Protein AF-A0A7Y7NQW9-F1 (afdb_monomer_lite)

pLDDT: mean 89.27, std 7.78, range [47.91, 95.44]

Foldseek 3Di:
DPCVVLVVLLVQLLVCCVPPNQPVSLVVSVVVLPVVDDAPRSLVSLVSSLVVLVVVLVVLVVVLPLCPDCLVVQLVVLVVLLVVLVVLCVDPVRVVVSVVSNVVSVVSNVVSVVVSVVSNVVSVVVSVSSVSSSVSSVVVSVVSVVVVD

Sequence (149 aa):
MDNKPIDEAIERYVSERRVKGKDEAGARFLSYVRIRYHGSELIEFLGATTNMIRYYIGFFRMLVNPLKGPELAFFATALAMGIFGCLMLTEPEEQLPGIIMLSGALVNGWSIISRVLRKWCDLNVLIAIYQELLVLAEKEMLEENCGRV

Radius of gyration: 24.27 Å; chains: 1; bounding box: 57×27×69 Å

Secondary structure (DSSP, 8-state):
--SHHHHHHHHHHHHHHHHH-HHHHHHHHHHHHHHH--THHHHHHHHHHHHHHHHHHHHHHHHT-TTSSHHHHHHHHHHHHHHHHHHHTTSTTTHHHHHHHHHHHHHHHHHHHHHHHHHHHHHHHHHHHHHHHHHHHHHHHHHHHHTT-

Structure (mmCIF, N/CA/C/O backbone):
data_AF-A0A7Y7NQW9-F1
#
_entry.id   AF-A0A7Y7NQW9-F1
#
loop_
_atom_site.group_PDB
_atom_site.id
_atom_site.type_symbol
_atom_site.label_atom_id
_atom_site.label_alt_id
_atom_site.label_comp_id
_atom_site.label_asym_id
_atom_site.label_entity_id
_atom_site.label_seq_id
_atom_site.pdbx_PDB_ins_code
_atom_site.Cartn_x
_atom_site.Cartn_y
_atom_site.Cartn_z
_atom_site.occupancy
_atom_site.B_iso_or_equiv
_atom_site.auth_seq_id
_atom_site.auth_comp_id
_atom_site.auth_asym_id
_atom_site.auth_atom_id
_atom_site.pdbx_PDB_model_num
ATOM 1 N N . MET A 1 1 ? 10.655 15.606 -21.122 1.00 52.44 1 MET A N 1
ATOM 2 C CA . MET A 1 1 ? 9.908 14.398 -21.519 1.00 52.44 1 MET A CA 1
ATOM 3 C C . MET A 1 1 ? 8.509 14.533 -20.935 1.00 52.44 1 MET A C 1
ATOM 5 O O . MET A 1 1 ? 8.409 14.938 -19.784 1.00 52.44 1 MET A O 1
ATOM 9 N N . ASP A 1 2 ? 7.451 14.342 -21.724 1.00 67.00 2 ASP A N 1
ATOM 10 C CA . ASP A 1 2 ? 6.084 14.308 -21.183 1.00 67.00 2 ASP A CA 1
ATOM 11 C C . ASP A 1 2 ? 5.960 13.039 -20.320 1.00 67.00 2 ASP A C 1
ATOM 13 O O . ASP A 1 2 ? 6.350 11.966 -20.778 1.00 67.00 2 ASP A O 1
ATOM 17 N N . ASN A 1 3 ? 5.495 13.154 -19.073 1.00 77.06 3 ASN A N 1
ATOM 18 C CA . ASN A 1 3 ? 5.403 12.013 -18.147 1.00 77.06 3 ASN A CA 1
ATOM 19 C C . ASN A 1 3 ? 4.142 11.169 -18.379 1.00 77.06 3 ASN A C 1
ATOM 21 O O . ASN A 1 3 ? 4.088 10.021 -17.951 1.00 77.06 3 ASN A O 1
ATOM 25 N N . LYS A 1 4 ? 3.160 11.690 -19.125 1.00 82.94 4 LYS A N 1
ATOM 26 C CA . LYS A 1 4 ? 1.919 10.980 -19.475 1.00 82.94 4 LYS A CA 1
ATOM 27 C C . LYS A 1 4 ? 2.112 9.557 -20.024 1.00 82.94 4 LYS A C 1
ATOM 29 O O . LYS A 1 4 ? 1.420 8.669 -19.541 1.00 82.94 4 LYS A O 1
ATOM 34 N N . PRO A 1 5 ? 3.019 9.284 -20.986 1.00 85.62 5 PRO A N 1
ATOM 35 C CA . PRO A 1 5 ? 3.233 7.921 -21.482 1.00 85.62 5 PRO A CA 1
ATOM 36 C C . PRO A 1 5 ? 3.815 6.968 -20.430 1.00 85.62 5 PRO A C 1
ATOM 38 O O . PRO A 1 5 ? 3.600 5.762 -20.527 1.00 85.62 5 PRO A O 1
ATOM 41 N N . ILE A 1 6 ? 4.557 7.490 -19.448 1.00 88.12 6 ILE A N 1
ATOM 42 C CA . ILE A 1 6 ? 5.113 6.703 -18.341 1.00 88.12 6 ILE A CA 1
ATOM 43 C C . ILE A 1 6 ? 3.998 6.381 -17.348 1.00 88.12 6 ILE A C 1
ATOM 45 O O . ILE A 1 6 ? 3.825 5.220 -16.982 1.00 88.12 6 ILE A O 1
ATOM 49 N N . ASP A 1 7 ? 3.202 7.385 -16.979 1.00 88.38 7 ASP A N 1
ATOM 50 C CA . ASP A 1 7 ? 2.038 7.218 -16.109 1.00 88.38 7 ASP A CA 1
ATOM 51 C C . ASP A 1 7 ? 1.042 6.211 -16.679 1.00 88.38 7 ASP A C 1
ATOM 53 O O . ASP A 1 7 ? 0.643 5.274 -15.989 1.00 88.38 7 ASP A O 1
ATOM 57 N N . GLU A 1 8 ? 0.712 6.341 -17.964 1.00 90.81 8 GLU A N 1
ATOM 58 C CA . GLU A 1 8 ? -0.185 5.421 -18.662 1.00 90.81 8 GLU A CA 1
ATOM 59 C C . GLU A 1 8 ? 0.372 3.989 -18.672 1.00 90.81 8 GLU A C 1
ATOM 61 O O . GLU A 1 8 ? -0.365 3.029 -18.435 1.00 90.81 8 GLU A O 1
ATOM 66 N N . ALA A 1 9 ? 1.678 3.818 -18.901 1.00 91.06 9 ALA A N 1
ATOM 67 C CA . ALA A 1 9 ? 2.311 2.501 -18.895 1.00 91.06 9 ALA A CA 1
ATOM 68 C C . ALA A 1 9 ? 2.290 1.853 -17.500 1.00 91.06 9 ALA A C 1
ATOM 70 O O . ALA A 1 9 ? 2.008 0.656 -17.381 1.00 91.06 9 ALA A O 1
ATOM 71 N N . ILE A 1 10 ? 2.547 2.636 -16.448 1.00 92.81 10 ILE A N 1
ATOM 72 C CA . ILE A 1 10 ? 2.481 2.180 -15.055 1.00 92.81 10 ILE A CA 1
ATOM 73 C C . ILE A 1 10 ? 1.039 1.809 -14.690 1.00 92.81 10 ILE A C 1
ATOM 75 O O . ILE A 1 10 ? 0.798 0.718 -14.172 1.00 92.81 10 ILE A O 1
ATOM 79 N N . GLU A 1 11 ? 0.068 2.675 -14.977 1.00 92.62 11 GLU A N 1
ATOM 80 C CA . GLU A 1 11 ? -1.346 2.441 -14.663 1.00 92.62 11 GLU A CA 1
ATOM 81 C C . GLU A 1 11 ? -1.890 1.208 -15.394 1.00 92.62 11 GLU A C 1
ATOM 83 O O . GLU A 1 11 ? -2.584 0.365 -14.809 1.00 92.62 11 GLU A O 1
ATOM 88 N N . ARG A 1 12 ? -1.511 1.038 -16.663 1.00 93.06 12 ARG A N 1
ATOM 89 C CA . ARG A 1 12 ? -1.865 -0.143 -17.447 1.00 93.06 12 ARG A CA 1
ATOM 90 C C . ARG A 1 12 ? -1.273 -1.417 -16.853 1.00 93.06 12 ARG A C 1
ATOM 92 O O . ARG A 1 12 ? -1.995 -2.400 -16.713 1.00 93.06 12 ARG A O 1
ATOM 99 N N . TYR A 1 13 ? -0.007 -1.399 -16.434 1.00 93.94 13 TYR A N 1
ATOM 100 C CA . TYR A 1 13 ? 0.589 -2.545 -15.749 1.00 93.94 13 TYR A CA 1
ATOM 101 C C . TYR A 1 13 ? -0.149 -2.873 -14.445 1.00 93.94 13 TYR A C 1
ATOM 103 O O . TYR A 1 13 ? -0.517 -4.023 -14.215 1.00 93.94 13 TYR A O 1
ATOM 111 N N . VAL A 1 14 ? -0.403 -1.873 -13.595 1.00 93.25 14 VAL A N 1
ATOM 112 C CA . VAL A 1 14 ? -1.059 -2.065 -12.291 1.00 93.25 14 VAL A CA 1
ATOM 113 C C . VAL A 1 14 ? -2.476 -2.619 -12.458 1.00 93.25 14 VAL A C 1
ATOM 115 O O . VAL A 1 14 ? -2.873 -3.530 -11.727 1.00 93.25 14 VAL A O 1
ATOM 118 N N . SER A 1 15 ? -3.242 -2.096 -13.417 1.00 92.88 15 SER A N 1
ATOM 119 C CA . SER A 1 15 ? -4.602 -2.566 -13.698 1.00 92.88 15 SER A CA 1
ATOM 120 C C . SER A 1 15 ? -4.612 -3.989 -14.263 1.00 92.88 15 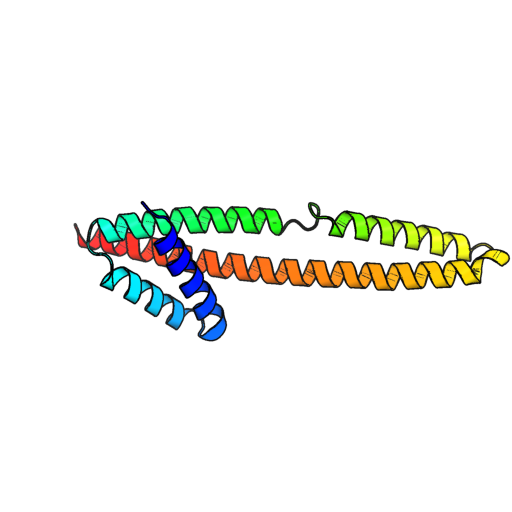SER A C 1
ATOM 122 O O . SER A 1 15 ? -5.359 -4.835 -13.766 1.00 92.88 15 SER A O 1
ATOM 124 N N . GLU A 1 16 ? -3.737 -4.307 -15.220 1.00 92.38 16 GLU A N 1
ATOM 125 C CA . GLU A 1 16 ? -3.615 -5.663 -15.760 1.00 92.38 16 GLU A CA 1
ATOM 126 C C . GLU A 1 16 ? -3.137 -6.657 -14.695 1.00 92.38 16 GLU A C 1
ATOM 128 O O . GLU A 1 16 ? -3.691 -7.751 -14.587 1.00 92.38 16 GLU A O 1
ATOM 133 N N . ARG A 1 17 ? -2.194 -6.265 -13.831 1.00 93.19 17 ARG A N 1
ATOM 134 C CA . ARG A 1 17 ? -1.673 -7.094 -12.735 1.00 93.19 17 ARG A CA 1
ATOM 135 C C . ARG A 1 17 ? -2.750 -7.521 -11.739 1.00 93.19 17 ARG A C 1
ATOM 137 O O . ARG A 1 17 ? -2.661 -8.621 -11.182 1.00 93.19 17 ARG A O 1
ATOM 144 N N . ARG A 1 18 ? -3.752 -6.667 -11.509 1.00 88.94 18 ARG A N 1
ATOM 145 C CA . ARG A 1 18 ? -4.898 -6.953 -10.630 1.00 88.94 18 ARG A CA 1
ATOM 146 C C . ARG A 1 18 ? -5.867 -7.972 -11.226 1.00 88.94 18 ARG A C 1
ATOM 148 O O . ARG A 1 18 ? -6.515 -8.681 -10.466 1.00 88.94 18 ARG A O 1
ATOM 155 N N . VAL A 1 19 ? -5.966 -8.043 -12.553 1.00 91.75 19 VAL A N 1
ATOM 156 C CA . VAL A 1 19 ? -6.940 -8.899 -13.251 1.00 91.75 19 VAL A CA 1
ATOM 157 C C . VAL A 1 19 ? -6.315 -10.210 -13.730 1.00 91.75 19 VAL A C 1
ATOM 159 O O . VAL A 1 19 ? -6.933 -11.262 -13.613 1.00 91.75 19 VAL A O 1
ATOM 162 N N . LYS A 1 20 ? -5.099 -10.150 -14.280 1.00 89.25 20 LYS A N 1
ATOM 163 C CA . LYS A 1 20 ? -4.477 -11.234 -15.060 1.00 89.25 20 LYS A CA 1
ATOM 164 C C . LYS A 1 20 ? -3.261 -11.871 -14.394 1.00 89.25 20 LYS A C 1
ATOM 166 O O . LYS A 1 20 ? -2.760 -12.888 -14.857 1.00 89.25 20 LYS A O 1
ATOM 171 N N . GLY A 1 21 ? -2.794 -11.296 -13.288 1.00 90.19 21 GLY A N 1
ATOM 172 C CA . GLY A 1 21 ? -1.632 -11.794 -12.563 1.00 90.19 21 GLY A CA 1
ATOM 173 C C . GLY A 1 21 ? -0.304 -11.235 -13.074 1.00 90.19 21 GLY A C 1
ATOM 174 O O . GLY A 1 21 ? -0.249 -10.365 -13.943 1.00 90.19 21 GLY A O 1
ATOM 175 N N . LYS A 1 22 ? 0.777 -11.690 -12.439 1.00 91.00 22 LYS A N 1
ATOM 176 C CA . LYS A 1 22 ? 2.120 -11.110 -12.566 1.00 91.00 22 LYS A CA 1
ATOM 177 C C . LYS A 1 22 ? 2.735 -11.309 -13.944 1.00 91.00 22 LYS A C 1
ATOM 179 O O . LYS A 1 22 ? 3.213 -10.345 -14.539 1.00 91.00 22 LYS A O 1
ATOM 184 N N . ASP A 1 23 ? 2.712 -12.541 -14.433 1.00 90.69 23 ASP A N 1
ATOM 185 C CA . ASP A 1 23 ? 3.476 -12.922 -15.619 1.00 90.69 23 ASP A CA 1
ATOM 186 C C . ASP A 1 23 ? 2.887 -12.298 -16.889 1.00 90.69 23 ASP A C 1
ATOM 188 O O . ASP A 1 23 ? 3.624 -11.743 -17.703 1.00 90.69 23 ASP A O 1
ATOM 192 N N . GLU A 1 24 ? 1.554 -12.288 -17.023 1.00 91.75 24 GLU A N 1
ATOM 193 C CA . GLU A 1 24 ? 0.898 -11.687 -18.189 1.00 91.75 24 GLU A CA 1
ATOM 194 C C . GLU A 1 24 ? 1.049 -10.158 -18.206 1.00 91.75 24 GLU A C 1
ATOM 196 O O . GLU A 1 24 ? 1.361 -9.589 -19.252 1.00 91.75 24 GLU A O 1
ATOM 201 N N . ALA A 1 25 ? 0.892 -9.487 -17.058 1.00 92.75 25 ALA A N 1
ATOM 202 C CA . ALA A 1 25 ? 1.089 -8.039 -16.962 1.00 92.75 25 ALA A CA 1
ATOM 203 C C . ALA A 1 25 ? 2.544 -7.645 -17.267 1.00 92.75 25 ALA A C 1
ATOM 205 O O . ALA A 1 25 ? 2.791 -6.671 -17.977 1.00 92.75 25 ALA A O 1
ATOM 206 N N . GLY A 1 26 ? 3.512 -8.431 -16.782 1.00 92.31 26 GLY A N 1
ATOM 207 C CA . GLY A 1 26 ? 4.930 -8.224 -17.071 1.00 92.31 26 GLY A CA 1
ATOM 208 C C . GLY A 1 26 ? 5.254 -8.378 -18.552 1.00 92.31 26 GLY A C 1
ATOM 209 O O . GLY A 1 26 ? 5.859 -7.484 -19.143 1.00 92.31 26 GLY A O 1
ATOM 210 N N . ALA A 1 27 ? 4.793 -9.464 -19.174 1.00 92.00 27 ALA A N 1
ATOM 211 C CA . ALA A 1 27 ? 4.993 -9.699 -20.600 1.00 92.00 27 ALA A CA 1
ATOM 212 C C . ALA A 1 27 ? 4.374 -8.584 -21.458 1.00 92.00 27 ALA A C 1
ATOM 214 O O . ALA A 1 27 ? 5.008 -8.097 -22.395 1.00 92.00 27 ALA A O 1
ATOM 215 N N . ARG A 1 28 ? 3.161 -8.132 -21.114 1.00 91.88 28 ARG A N 1
ATOM 216 C CA . ARG A 1 28 ? 2.481 -7.039 -21.822 1.00 91.88 28 ARG A CA 1
ATOM 217 C C . ARG A 1 28 ? 3.212 -5.716 -21.678 1.00 91.88 28 ARG A C 1
ATOM 219 O O . ARG A 1 28 ? 3.422 -5.052 -22.691 1.00 91.88 28 ARG A O 1
ATOM 226 N N . PHE A 1 29 ? 3.652 -5.367 -20.471 1.00 93.81 29 PHE A N 1
ATOM 227 C CA . PHE A 1 29 ? 4.461 -4.173 -20.247 1.00 93.81 29 PHE A CA 1
ATOM 228 C C . PHE A 1 29 ? 5.736 -4.204 -21.094 1.00 93.81 29 PHE A C 1
ATOM 230 O O . PHE A 1 29 ? 5.954 -3.294 -21.887 1.00 93.81 29 PHE A O 1
ATOM 237 N N . LEU A 1 30 ? 6.522 -5.282 -21.026 1.00 92.00 30 LEU A N 1
ATOM 238 C CA . LEU A 1 30 ? 7.753 -5.395 -21.814 1.00 92.00 30 LEU A CA 1
ATOM 239 C C . LEU A 1 30 ? 7.487 -5.348 -23.322 1.00 92.00 30 LEU A C 1
ATOM 241 O O . LEU A 1 30 ? 8.190 -4.646 -24.044 1.00 92.00 30 LEU A O 1
ATOM 245 N N . SER A 1 31 ? 6.446 -6.036 -23.801 1.00 91.56 31 SER A N 1
ATOM 246 C CA . SER A 1 31 ? 6.071 -5.998 -25.219 1.00 91.56 31 SER A CA 1
ATOM 247 C C . SER A 1 31 ? 5.713 -4.583 -25.675 1.00 91.56 31 SER A C 1
ATOM 249 O O . SER A 1 31 ? 6.170 -4.141 -26.724 1.00 91.56 31 SER A O 1
ATOM 251 N N . TYR A 1 32 ? 4.961 -3.840 -24.860 1.00 91.44 32 TYR A N 1
ATOM 252 C CA . TYR A 1 32 ? 4.582 -2.465 -25.152 1.00 91.44 32 TYR A CA 1
ATOM 253 C C . TYR A 1 32 ? 5.811 -1.560 -25.249 1.00 91.44 32 TYR A C 1
ATOM 255 O O . TYR A 1 32 ? 5.952 -0.826 -26.227 1.00 91.44 32 TYR A O 1
ATOM 263 N N . VAL A 1 33 ? 6.714 -1.632 -24.267 1.00 91.00 33 VAL A N 1
ATOM 264 C CA . VAL A 1 33 ? 7.887 -0.755 -24.237 1.00 91.00 33 VAL A CA 1
ATOM 265 C C . VAL A 1 33 ? 8.855 -1.099 -25.376 1.00 91.00 33 VAL A C 1
ATOM 267 O O . VAL A 1 33 ? 9.287 -0.189 -26.076 1.00 91.00 33 VAL A O 1
ATOM 270 N N . ARG A 1 34 ? 9.124 -2.385 -25.641 1.00 88.75 34 ARG A N 1
ATOM 271 C CA . ARG A 1 34 ? 10.020 -2.824 -26.731 1.00 88.75 34 ARG A CA 1
ATOM 272 C C . ARG A 1 34 ? 9.492 -2.518 -28.133 1.00 88.75 34 ARG A C 1
ATOM 274 O O . ARG A 1 34 ? 10.288 -2.340 -29.045 1.00 88.75 34 ARG A O 1
ATOM 281 N N . ILE A 1 35 ? 8.170 -2.502 -28.331 1.00 89.88 35 ILE A N 1
ATOM 282 C CA . ILE A 1 35 ? 7.563 -2.130 -29.622 1.00 89.88 35 ILE A CA 1
ATOM 283 C C . ILE A 1 35 ? 7.616 -0.614 -29.827 1.00 89.88 35 ILE A C 1
ATOM 285 O O . ILE A 1 35 ? 7.735 -0.145 -30.955 1.00 89.88 35 ILE A O 1
ATOM 289 N N . ARG A 1 36 ? 7.474 0.158 -28.745 1.00 88.88 36 ARG A N 1
ATOM 290 C CA . ARG A 1 36 ? 7.340 1.614 -28.820 1.00 88.88 36 ARG A CA 1
ATOM 291 C C . ARG A 1 36 ? 8.674 2.354 -28.772 1.00 88.88 36 ARG A C 1
ATOM 293 O O . ARG A 1 36 ? 8.755 3.449 -29.318 1.00 88.88 36 ARG A O 1
ATOM 300 N N . TYR A 1 37 ? 9.682 1.779 -28.124 1.00 89.00 37 TYR A N 1
ATOM 301 C CA . TYR A 1 37 ? 10.985 2.394 -27.902 1.00 89.00 37 TYR A CA 1
ATOM 302 C C . TYR A 1 37 ? 12.104 1.418 -28.265 1.00 89.00 37 TYR A C 1
ATOM 304 O O . TYR A 1 37 ? 12.018 0.223 -27.981 1.00 89.00 37 TYR A O 1
ATOM 312 N N . HIS A 1 38 ? 13.184 1.938 -28.846 1.00 86.12 38 HIS A N 1
ATOM 313 C CA . HIS A 1 38 ? 14.344 1.143 -29.243 1.00 86.12 38 HIS A CA 1
ATOM 314 C C . HIS A 1 38 ? 15.645 1.794 -28.781 1.00 86.12 38 HIS A C 1
ATOM 316 O O . HIS A 1 38 ? 15.767 3.019 -28.720 1.00 86.12 38 HIS A O 1
ATOM 322 N N . GLY A 1 39 ? 16.649 0.971 -28.475 1.00 85.31 39 GLY A N 1
ATOM 323 C CA . GLY A 1 39 ? 17.991 1.463 -28.202 1.00 85.31 39 GLY A CA 1
ATOM 324 C C . GLY A 1 39 ? 18.039 2.435 -27.017 1.00 85.31 39 GLY A C 1
ATOM 325 O O . GLY A 1 39 ? 17.668 2.095 -25.893 1.00 85.31 39 GLY A O 1
ATOM 326 N N . SER A 1 40 ? 18.620 3.622 -27.210 1.00 86.38 40 SER A N 1
ATOM 327 C CA . SER A 1 40 ? 18.819 4.599 -26.128 1.00 86.38 40 SER A CA 1
ATOM 328 C C . SER A 1 40 ? 17.506 5.126 -25.549 1.00 86.38 40 SER A C 1
ATOM 330 O O . SER A 1 40 ? 17.438 5.367 -24.348 1.00 86.38 40 SER A O 1
ATOM 332 N N . GLU A 1 41 ? 16.461 5.238 -26.370 1.00 88.00 41 GLU A N 1
ATOM 333 C CA . GLU A 1 41 ? 15.142 5.718 -25.939 1.00 88.00 41 GLU A CA 1
ATOM 334 C C . GLU A 1 41 ? 14.459 4.732 -24.985 1.00 88.00 41 GLU A C 1
ATOM 336 O O . GLU A 1 41 ? 13.783 5.145 -24.044 1.00 88.00 41 GLU A O 1
ATOM 341 N N . LEU A 1 42 ? 14.680 3.426 -25.185 1.00 89.25 42 LEU A N 1
ATOM 342 C CA . LEU A 1 42 ? 14.191 2.376 -24.290 1.00 89.25 42 LEU A CA 1
ATOM 343 C C . LEU A 1 42 ? 14.805 2.520 -22.891 1.00 89.25 42 LEU A C 1
ATOM 345 O O . LEU A 1 42 ? 14.091 2.491 -21.890 1.00 89.25 42 LEU A O 1
ATOM 349 N N . ILE A 1 43 ? 16.122 2.725 -22.823 1.00 89.38 43 ILE A N 1
ATOM 350 C CA . ILE A 1 43 ? 16.843 2.912 -21.556 1.00 89.38 43 ILE A CA 1
ATOM 351 C C . ILE A 1 43 ? 16.377 4.192 -20.858 1.00 89.38 43 ILE A C 1
ATOM 353 O O . ILE A 1 43 ? 16.127 4.172 -19.653 1.00 89.38 43 ILE A O 1
ATOM 357 N N . GLU A 1 44 ? 16.227 5.292 -21.599 1.00 90.81 44 GLU A N 1
ATOM 358 C CA . GLU A 1 44 ? 15.743 6.560 -21.048 1.00 90.81 44 GLU A CA 1
ATOM 359 C C . GLU A 1 44 ? 14.319 6.418 -20.490 1.00 90.81 44 GLU A C 1
ATOM 361 O O . GLU A 1 44 ? 14.052 6.818 -19.353 1.00 90.81 44 GLU A O 1
ATOM 366 N N . PHE A 1 45 ? 13.424 5.759 -21.233 1.00 91.62 45 PHE A N 1
ATOM 367 C CA . PHE A 1 45 ? 12.057 5.488 -20.795 1.00 91.62 45 PHE A CA 1
ATOM 368 C C . PHE A 1 45 ? 12.009 4.600 -19.543 1.00 91.62 45 PHE A C 1
ATOM 370 O O . PHE A 1 45 ? 11.312 4.926 -18.578 1.00 91.62 45 PHE A O 1
ATOM 377 N N . LEU A 1 46 ? 12.758 3.493 -19.518 1.00 92.50 46 LEU A N 1
ATOM 378 C CA . LEU A 1 46 ? 12.832 2.597 -18.358 1.00 92.50 46 LEU A CA 1
ATOM 379 C C . LEU A 1 46 ? 13.469 3.288 -17.146 1.00 92.50 46 LEU A C 1
ATOM 381 O O . LEU A 1 46 ? 13.047 3.051 -16.011 1.00 92.50 46 LEU A O 1
ATOM 385 N N . GLY A 1 47 ? 14.442 4.173 -17.370 1.00 92.94 47 GLY A N 1
ATOM 386 C CA . GLY A 1 47 ? 15.071 4.997 -16.338 1.00 92.94 47 GLY A CA 1
ATOM 387 C C . GLY A 1 47 ? 14.080 5.967 -15.706 1.00 92.94 47 GLY A C 1
ATOM 388 O O . GLY A 1 47 ? 13.941 6.017 -14.480 1.00 92.94 47 GLY A O 1
ATOM 389 N N . ALA A 1 48 ? 13.327 6.686 -16.537 1.00 92.50 48 ALA A N 1
ATOM 390 C CA . ALA A 1 48 ? 12.276 7.584 -16.081 1.00 92.50 48 ALA A CA 1
ATOM 391 C C . ALA A 1 48 ? 11.154 6.821 -15.349 1.00 92.50 48 ALA A C 1
ATOM 393 O O . ALA A 1 48 ? 10.743 7.223 -14.259 1.00 92.50 48 ALA A O 1
ATOM 394 N N . THR A 1 49 ? 10.743 5.665 -15.878 1.00 92.94 49 THR A N 1
ATOM 395 C CA . THR A 1 49 ? 9.748 4.769 -15.264 1.00 92.94 49 THR A CA 1
ATOM 396 C C . THR A 1 49 ? 10.196 4.282 -13.885 1.00 92.94 49 THR A C 1
ATOM 398 O O . THR A 1 49 ? 9.455 4.397 -12.912 1.00 92.94 49 THR A O 1
ATOM 401 N N . THR A 1 50 ? 11.440 3.817 -13.761 1.00 94.31 50 THR A N 1
ATOM 402 C CA . THR A 1 50 ? 12.056 3.389 -12.492 1.00 94.31 50 THR A CA 1
ATOM 403 C C . THR A 1 50 ? 12.028 4.507 -11.448 1.00 94.31 50 THR A C 1
ATOM 405 O O . THR A 1 50 ? 11.608 4.294 -10.307 1.00 94.31 50 THR A O 1
ATOM 408 N N . ASN A 1 51 ? 12.432 5.722 -11.829 1.00 94.12 51 ASN A N 1
ATOM 409 C CA . ASN A 1 51 ? 12.420 6.878 -10.929 1.00 94.12 51 ASN A CA 1
ATOM 410 C C . ASN A 1 51 ? 11.001 7.226 -10.463 1.00 94.12 51 ASN A C 1
ATOM 412 O O . ASN A 1 51 ? 10.782 7.494 -9.279 1.00 94.12 51 ASN A O 1
ATOM 416 N N . MET A 1 52 ? 10.032 7.158 -11.371 1.00 93.25 52 MET A N 1
ATOM 417 C CA . MET A 1 52 ? 8.635 7.442 -11.075 1.00 93.25 52 MET A CA 1
ATOM 418 C C . MET A 1 52 ? 8.010 6.391 -10.150 1.00 93.25 52 MET A C 1
ATOM 420 O O . MET A 1 52 ? 7.345 6.725 -9.170 1.00 93.25 52 MET A O 1
ATOM 424 N N . ILE A 1 53 ? 8.305 5.112 -10.377 1.00 94.19 53 ILE A N 1
ATOM 425 C CA . ILE A 1 53 ? 7.875 4.017 -9.502 1.00 94.19 53 ILE A CA 1
ATOM 426 C C . ILE A 1 53 ? 8.460 4.174 -8.096 1.00 94.19 53 ILE A C 1
ATOM 428 O O . ILE A 1 53 ? 7.735 4.021 -7.113 1.00 94.19 53 ILE A O 1
ATOM 432 N N . ARG A 1 54 ? 9.748 4.520 -7.969 1.00 94.88 54 ARG A N 1
ATOM 433 C CA . ARG A 1 54 ? 10.375 4.782 -6.661 1.00 94.88 54 ARG A CA 1
ATOM 434 C C . ARG A 1 54 ? 9.695 5.936 -5.931 1.00 94.88 54 ARG A C 1
ATOM 436 O O . ARG A 1 54 ? 9.453 5.826 -4.728 1.00 94.88 54 ARG A O 1
ATOM 443 N N . TYR A 1 55 ? 9.350 7.001 -6.654 1.00 93.69 55 TYR A N 1
ATOM 444 C CA . TYR A 1 55 ? 8.571 8.108 -6.105 1.00 93.69 55 TYR A CA 1
ATOM 445 C C . TYR A 1 55 ? 7.213 7.626 -5.573 1.00 93.69 55 TYR A C 1
ATOM 447 O O . TYR A 1 55 ? 6.893 7.878 -4.410 1.00 93.69 55 TYR A O 1
ATOM 455 N N . TYR A 1 56 ? 6.457 6.857 -6.362 1.00 92.19 56 TYR A N 1
ATOM 456 C CA . TYR A 1 56 ? 5.167 6.314 -5.934 1.00 92.19 56 TYR A CA 1
ATOM 457 C C . TYR A 1 56 ? 5.274 5.368 -4.739 1.00 92.19 56 TYR A C 1
ATOM 459 O O . TYR A 1 56 ? 4.486 5.479 -3.803 1.00 92.19 56 TYR A O 1
ATOM 467 N N . ILE A 1 57 ? 6.274 4.486 -4.705 1.00 93.00 57 ILE A N 1
ATOM 468 C CA . ILE A 1 57 ? 6.532 3.620 -3.547 1.00 93.00 57 ILE A CA 1
ATOM 469 C C . ILE A 1 57 ? 6.803 4.464 -2.299 1.00 93.00 57 ILE A C 1
ATOM 471 O O . ILE A 1 57 ? 6.245 4.182 -1.237 1.00 93.00 57 ILE A O 1
ATOM 475 N N . GLY A 1 58 ? 7.641 5.499 -2.409 1.00 92.31 58 GLY A N 1
ATOM 476 C CA . GLY A 1 58 ? 7.924 6.420 -1.308 1.00 92.31 58 GLY A CA 1
ATOM 477 C C . GLY A 1 58 ? 6.660 7.123 -0.810 1.00 92.31 58 GLY A C 1
ATOM 478 O O . GLY A 1 58 ? 6.391 7.147 0.393 1.00 92.31 58 GLY A O 1
ATOM 479 N N . PHE A 1 59 ? 5.842 7.614 -1.739 1.00 90.00 59 PHE A N 1
ATOM 480 C CA . PHE A 1 59 ? 4.560 8.242 -1.444 1.00 90.00 59 PHE A CA 1
ATOM 481 C C . PHE A 1 59 ? 3.583 7.280 -0.749 1.00 90.00 59 PHE A C 1
ATOM 483 O O . PHE A 1 59 ? 3.049 7.600 0.314 1.00 90.00 59 PHE A O 1
ATOM 490 N N . PHE A 1 60 ? 3.395 6.064 -1.268 1.00 90.12 60 PHE A N 1
ATOM 491 C CA . PHE A 1 60 ? 2.515 5.075 -0.641 1.00 90.12 60 PHE A CA 1
ATOM 492 C C . PHE A 1 60 ? 3.024 4.642 0.731 1.00 90.12 60 PHE A C 1
ATOM 494 O O . PHE A 1 60 ? 2.226 4.526 1.655 1.00 90.12 60 PHE A O 1
ATOM 501 N N . ARG A 1 61 ? 4.339 4.488 0.925 1.00 88.31 61 ARG A N 1
ATOM 502 C CA . ARG A 1 61 ? 4.917 4.220 2.253 1.00 88.31 61 ARG A CA 1
ATOM 503 C C . ARG A 1 61 ? 4.637 5.340 3.252 1.00 88.31 61 ARG A C 1
ATOM 505 O O . ARG A 1 61 ? 4.432 5.063 4.431 1.00 88.31 61 ARG A O 1
ATOM 512 N N . MET A 1 62 ? 4.596 6.591 2.800 1.00 84.88 62 MET A N 1
ATOM 513 C CA . MET A 1 62 ? 4.192 7.710 3.650 1.00 84.88 62 MET A CA 1
ATOM 514 C C . MET A 1 62 ? 2.711 7.606 4.048 1.00 84.88 62 MET A C 1
ATOM 516 O O . MET A 1 62 ? 2.384 7.838 5.213 1.00 84.88 62 MET A O 1
ATOM 520 N N . LEU A 1 63 ? 1.840 7.207 3.115 1.00 82.69 63 LEU A N 1
ATOM 521 C CA . LEU A 1 63 ? 0.403 7.002 3.349 1.00 82.69 63 LEU A CA 1
ATOM 522 C C . LEU A 1 63 ? 0.073 5.756 4.182 1.00 82.69 63 LEU A C 1
ATOM 524 O O . LEU A 1 63 ? -0.973 5.713 4.825 1.00 82.69 63 LEU A O 1
ATOM 528 N N . VAL A 1 64 ? 0.954 4.755 4.184 1.00 82.62 64 VAL A N 1
ATOM 529 C CA . VAL A 1 64 ? 0.828 3.529 4.984 1.00 82.62 64 VAL A CA 1
ATOM 530 C C . VAL A 1 64 ? 0.837 3.821 6.483 1.00 82.62 64 VAL A C 1
ATOM 532 O O . VAL A 1 64 ? 0.322 3.007 7.242 1.00 82.62 64 VAL A O 1
ATOM 535 N N . ASN A 1 65 ? 1.391 4.955 6.929 1.00 78.81 65 ASN A N 1
ATOM 536 C CA . ASN A 1 65 ? 1.457 5.283 8.348 1.00 78.81 65 ASN A CA 1
ATOM 537 C C . ASN A 1 65 ? 0.051 5.590 8.913 1.00 78.81 65 ASN A C 1
ATOM 539 O O . ASN A 1 65 ? -0.479 6.678 8.660 1.00 78.81 65 ASN A O 1
ATOM 543 N N . PRO A 1 66 ? -0.535 4.693 9.735 1.00 68.38 66 PRO A N 1
ATOM 544 C CA . PRO A 1 66 ? -1.892 4.865 10.251 1.00 68.38 66 PRO A CA 1
ATOM 545 C C . PRO A 1 66 ? -1.999 6.021 11.258 1.00 68.38 66 PRO A C 1
ATOM 547 O O . PRO A 1 66 ? -3.099 6.451 11.587 1.00 68.38 66 PRO A O 1
ATOM 550 N N . LEU A 1 67 ? -0.865 6.544 11.737 1.00 66.75 67 LEU A N 1
ATOM 551 C CA . LEU A 1 67 ? -0.802 7.587 12.760 1.00 66.75 67 LEU A CA 1
ATOM 552 C C . LEU A 1 67 ? -0.824 9.014 12.193 1.00 66.75 67 LEU A C 1
ATOM 554 O O . LEU A 1 67 ? -0.886 9.967 12.961 1.00 66.75 67 LEU A O 1
ATOM 558 N N . LYS A 1 68 ? -0.740 9.194 10.870 1.00 71.56 68 LYS A N 1
ATOM 559 C CA . LYS A 1 68 ? -0.686 10.534 10.248 1.00 71.56 68 LYS A CA 1
ATOM 560 C C . LYS A 1 68 ? -2.019 11.005 9.660 1.00 71.56 68 LYS A C 1
ATOM 562 O O . LYS A 1 68 ? -2.073 12.088 9.085 1.00 71.56 68 LYS A O 1
ATOM 567 N N . GLY A 1 69 ? -3.072 10.198 9.775 1.00 75.31 69 GLY A N 1
ATOM 568 C CA . GLY A 1 69 ? -4.380 10.470 9.183 1.00 75.31 69 GLY A CA 1
ATOM 569 C C . GLY A 1 69 ? -5.439 10.952 10.182 1.00 75.31 69 GLY A C 1
ATOM 570 O O . GLY A 1 69 ? -5.276 10.786 11.395 1.00 75.31 69 GLY A O 1
ATOM 571 N N . PRO A 1 70 ? -6.559 11.508 9.683 1.00 82.50 70 PRO A N 1
ATOM 572 C CA . PRO A 1 70 ? -7.724 11.849 10.505 1.00 82.50 70 PRO A CA 1
ATOM 573 C C . PRO A 1 70 ? -8.294 10.636 11.255 1.00 82.50 70 PRO A C 1
ATOM 575 O O . PRO A 1 70 ? -8.922 10.797 12.299 1.00 82.50 70 PRO A O 1
ATOM 578 N N . GLU A 1 71 ? -8.051 9.417 10.768 1.00 83.44 71 GLU A N 1
ATOM 579 C CA . GLU A 1 71 ? -8.470 8.174 11.413 1.00 83.44 71 GLU A CA 1
ATOM 580 C C . GLU A 1 71 ? -7.915 8.038 12.841 1.00 83.44 71 GLU A C 1
ATOM 582 O O . GLU A 1 71 ? -8.629 7.556 13.719 1.00 83.44 71 GLU A O 1
ATOM 587 N N . LEU A 1 72 ? -6.692 8.523 13.105 1.00 84.62 72 LEU A N 1
ATOM 588 C CA . LEU A 1 72 ? -6.114 8.529 14.453 1.00 84.62 72 LEU A CA 1
ATOM 589 C C . LEU A 1 72 ? -6.895 9.451 15.394 1.00 84.62 72 LEU A C 1
ATOM 591 O O . LEU A 1 72 ? -7.154 9.081 16.537 1.00 84.62 72 LEU A O 1
ATOM 595 N N . ALA A 1 73 ? -7.281 10.637 14.916 1.00 88.88 73 ALA A N 1
ATOM 596 C CA . ALA A 1 73 ? -8.051 11.587 15.711 1.00 88.88 73 ALA A CA 1
ATOM 597 C C . ALA A 1 73 ? -9.410 10.986 16.093 1.00 88.88 73 ALA A C 1
ATOM 599 O O . ALA A 1 73 ? -9.761 10.967 17.270 1.00 88.88 73 ALA A O 1
ATOM 600 N N . PHE A 1 74 ? -10.121 10.395 15.126 1.00 89.38 74 PHE A N 1
ATOM 601 C CA . PHE A 1 74 ? -11.385 9.707 15.393 1.00 89.38 74 PHE A CA 1
ATOM 602 C C . PHE A 1 74 ? -11.219 8.513 16.337 1.00 89.38 74 PHE A C 1
ATOM 604 O O . PHE A 1 74 ? -12.067 8.296 17.202 1.00 89.38 74 PHE A O 1
ATOM 611 N N . PHE A 1 75 ? -10.130 7.752 16.205 1.00 89.19 75 PHE A N 1
ATOM 612 C CA . PHE A 1 75 ? -9.831 6.650 17.115 1.00 89.19 75 PHE A CA 1
ATOM 613 C C . PHE A 1 75 ? -9.587 7.148 18.544 1.00 89.19 75 PHE A C 1
ATOM 615 O O . PHE A 1 75 ? -10.153 6.600 19.488 1.00 89.19 75 PHE A O 1
ATOM 622 N N . ALA A 1 76 ? -8.813 8.223 18.710 1.00 90.88 76 ALA A N 1
ATOM 623 C CA . ALA A 1 76 ? -8.576 8.846 20.007 1.00 90.88 76 ALA A CA 1
ATOM 624 C C . ALA A 1 76 ? -9.877 9.373 20.634 1.00 90.88 76 ALA A C 1
ATOM 626 O O . ALA A 1 76 ? -10.094 9.196 21.831 1.00 90.88 76 ALA A O 1
ATOM 627 N N . THR A 1 77 ? -10.779 9.958 19.837 1.00 92.44 77 THR A N 1
ATOM 628 C CA . THR A 1 77 ? -12.102 10.379 20.324 1.00 92.44 77 THR A CA 1
ATOM 629 C C . THR A 1 77 ? -12.955 9.185 20.751 1.00 92.44 77 THR A C 1
ATOM 631 O O . THR A 1 77 ? -13.562 9.229 21.817 1.00 92.44 77 THR A O 1
ATOM 634 N N . ALA A 1 78 ? -12.984 8.102 19.967 1.00 92.56 78 ALA A N 1
ATOM 635 C CA . ALA A 1 78 ? -13.696 6.878 20.337 1.00 92.56 78 ALA A CA 1
ATOM 636 C C . ALA A 1 78 ? -13.142 6.274 21.637 1.00 92.56 78 ALA A C 1
ATOM 638 O O . ALA A 1 78 ? -13.913 5.867 22.501 1.00 92.56 78 ALA A O 1
ATOM 639 N N . LEU A 1 79 ? -11.818 6.289 21.814 1.00 94.06 79 LEU A N 1
ATOM 640 C CA . LEU A 1 79 ? -11.162 5.838 23.038 1.00 94.06 79 LEU A CA 1
ATOM 641 C C . LEU A 1 79 ? -11.545 6.708 24.242 1.00 94.06 79 LEU A C 1
ATOM 643 O O . LEU A 1 79 ? -11.928 6.172 25.279 1.00 94.06 79 LEU A O 1
ATOM 647 N N . ALA A 1 80 ? -11.496 8.036 24.099 1.00 94.56 80 ALA A N 1
ATOM 648 C CA . ALA A 1 80 ? -11.903 8.962 25.152 1.00 94.56 80 ALA A CA 1
ATOM 649 C C . ALA A 1 80 ? -13.372 8.744 25.545 1.00 94.56 80 ALA A C 1
ATOM 651 O O . ALA A 1 80 ? -13.674 8.598 26.726 1.00 94.56 80 ALA A O 1
ATOM 652 N N . MET A 1 81 ? -14.273 8.634 24.562 1.00 93.81 81 MET A N 1
ATOM 653 C CA . MET A 1 81 ? -15.686 8.346 24.815 1.00 93.81 81 MET A CA 1
ATOM 654 C C . MET A 1 81 ? -15.893 6.992 25.504 1.00 93.81 81 MET A C 1
ATOM 656 O O . MET A 1 81 ? -16.741 6.885 26.383 1.00 93.81 81 MET A O 1
ATOM 660 N N . GLY A 1 82 ? -15.103 5.975 25.153 1.00 93.50 82 GLY A N 1
ATOM 661 C CA . GLY A 1 82 ? -15.134 4.677 25.824 1.00 93.50 82 GLY A CA 1
ATOM 662 C C . GLY A 1 82 ? -14.708 4.760 27.291 1.00 93.50 82 GLY A C 1
ATOM 663 O O . GLY A 1 82 ? -15.374 4.191 28.149 1.00 93.50 82 GLY A O 1
ATOM 664 N N . ILE A 1 83 ? -13.645 5.515 27.595 1.00 94.81 83 ILE A N 1
ATOM 665 C CA . ILE A 1 83 ? -13.184 5.741 28.975 1.00 94.81 83 ILE A CA 1
ATOM 666 C C . ILE A 1 83 ? -14.265 6.461 29.788 1.00 94.81 83 ILE A C 1
ATOM 668 O O . ILE A 1 83 ? -14.604 6.007 30.878 1.00 94.81 83 ILE A O 1
ATOM 672 N N . PHE A 1 84 ? -14.841 7.539 29.248 1.00 94.12 84 PHE A N 1
ATOM 673 C CA . PHE A 1 84 ? -15.937 8.257 29.903 1.00 94.12 84 PHE A CA 1
ATOM 674 C C . PHE A 1 84 ? -17.159 7.361 30.121 1.00 94.12 84 PHE A C 1
ATOM 676 O O . PHE A 1 84 ? -17.686 7.322 31.228 1.00 94.12 84 PHE A O 1
ATOM 683 N N . GLY A 1 85 ? -17.551 6.574 29.114 1.00 92.50 85 GLY A N 1
ATOM 684 C CA . GLY A 1 85 ? -18.637 5.603 29.240 1.00 92.50 85 GLY A CA 1
ATOM 685 C C . GLY A 1 85 ? -18.395 4.596 30.367 1.00 92.50 85 GLY A C 1
ATOM 686 O O . GLY A 1 85 ? -19.301 4.338 31.150 1.00 92.50 85 GLY A O 1
ATOM 687 N N . CYS A 1 86 ? -17.168 4.081 30.512 1.00 93.62 86 CYS A N 1
ATOM 688 C CA . CYS A 1 86 ? -16.806 3.188 31.618 1.00 93.62 86 CYS A CA 1
ATOM 689 C C . CYS A 1 86 ? -16.896 3.860 32.994 1.00 93.62 86 CYS A C 1
ATOM 691 O O . CYS A 1 86 ? -17.313 3.211 33.949 1.00 93.62 86 CYS A O 1
ATOM 693 N N . LEU A 1 87 ? -16.510 5.135 33.109 1.00 94.50 87 LEU A N 1
ATOM 694 C CA . LEU A 1 87 ? -16.618 5.873 34.371 1.00 94.50 87 LEU A CA 1
ATOM 695 C C . LEU A 1 87 ? -18.084 6.085 34.767 1.00 94.50 87 LEU A C 1
ATOM 697 O O . LEU A 1 87 ? -18.437 5.823 35.913 1.00 94.50 87 LEU A O 1
ATOM 701 N N . MET A 1 88 ? -18.955 6.442 33.820 1.00 93.00 88 MET A N 1
ATOM 702 C CA . MET A 1 88 ? -20.393 6.629 34.080 1.00 93.00 88 MET A CA 1
ATOM 703 C C . MET A 1 88 ? -21.093 5.350 34.567 1.00 93.00 88 MET A C 1
ATOM 705 O O . MET A 1 88 ? -22.075 5.419 35.295 1.00 93.00 88 MET A O 1
ATOM 709 N N . LEU A 1 89 ? -20.577 4.161 34.232 1.00 92.88 89 LEU A N 1
ATOM 710 C CA . LEU A 1 89 ? -21.125 2.897 34.747 1.00 92.88 89 LEU A CA 1
ATOM 711 C C . LEU A 1 89 ? -20.928 2.716 36.261 1.00 92.88 89 LEU A C 1
ATOM 713 O O . LEU A 1 89 ? -21.576 1.850 36.854 1.00 92.88 89 LEU A O 1
ATOM 717 N N . THR A 1 90 ? -20.036 3.492 36.882 1.00 93.19 90 THR A N 1
ATOM 718 C CA . THR A 1 90 ? -19.784 3.417 38.327 1.00 93.19 90 THR A CA 1
ATOM 719 C C . THR A 1 90 ? -20.853 4.128 39.156 1.00 93.19 90 THR A C 1
ATOM 721 O O . THR A 1 90 ? -21.049 3.757 40.314 1.00 93.19 90 THR A O 1
ATOM 724 N N . GLU A 1 91 ? -21.597 5.069 38.565 1.00 93.06 91 GLU A N 1
ATOM 725 C CA . GLU A 1 91 ? -22.685 5.781 39.233 1.00 93.06 91 GLU A CA 1
ATOM 726 C C . GLU A 1 91 ? -24.057 5.252 38.786 1.00 93.06 91 GLU A C 1
ATOM 728 O O . GLU A 1 91 ? -24.349 5.226 37.590 1.00 93.06 91 GLU A O 1
ATOM 733 N N . PRO A 1 92 ? -24.938 4.828 39.714 1.00 91.00 92 PRO A N 1
ATOM 734 C CA . PRO A 1 92 ? -26.202 4.169 39.374 1.00 91.00 92 PRO A CA 1
ATOM 735 C C . PRO A 1 92 ? -27.165 5.053 38.568 1.00 91.00 92 PRO A C 1
ATOM 737 O O . PRO A 1 92 ? -27.922 4.532 37.750 1.00 91.00 92 PRO A O 1
ATOM 740 N N . GLU A 1 93 ? -27.120 6.373 38.755 1.00 91.50 93 GLU A N 1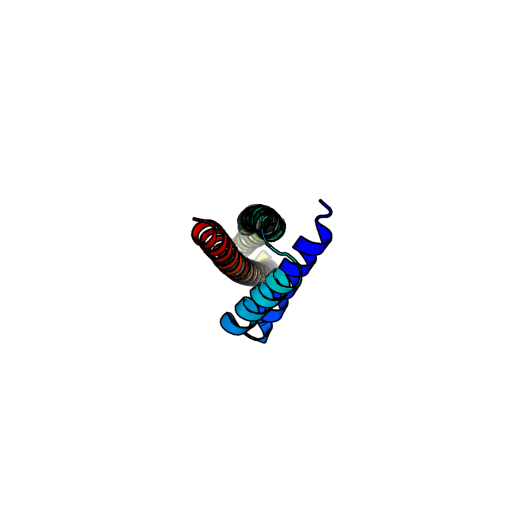
ATOM 741 C CA . GLU A 1 93 ? -27.961 7.334 38.025 1.00 91.50 93 GLU A CA 1
ATOM 742 C C . GLU A 1 93 ? -27.510 7.522 36.564 1.00 91.50 93 GLU A C 1
ATOM 744 O O . GLU A 1 93 ? -28.317 7.866 35.698 1.00 91.50 93 GLU A O 1
ATOM 749 N N . GLU A 1 94 ? -26.245 7.218 36.260 1.00 90.62 94 GLU A N 1
ATOM 750 C CA . GLU A 1 94 ? -25.612 7.453 34.958 1.00 90.62 94 GLU A CA 1
ATOM 751 C C . GLU A 1 94 ? -25.378 6.169 34.136 1.00 90.62 94 GLU A C 1
ATOM 753 O O . GLU A 1 94 ? -24.847 6.210 33.022 1.00 90.62 94 GLU A O 1
ATOM 758 N N . GLN A 1 95 ? -25.827 5.008 34.621 1.00 92.19 95 GLN A N 1
ATOM 759 C CA . GLN A 1 95 ? -25.571 3.721 33.959 1.00 92.19 95 GLN A CA 1
ATOM 760 C C . GLN A 1 95 ? -26.157 3.634 32.547 1.00 92.19 95 GLN A C 1
ATOM 762 O O . GLN A 1 95 ? -25.480 3.198 31.618 1.00 92.19 95 GLN A O 1
ATOM 767 N N . LEU A 1 96 ? -27.412 4.050 32.363 1.00 93.12 96 LEU A N 1
ATOM 768 C CA . LEU A 1 96 ? -28.085 4.033 31.059 1.00 93.12 96 LEU A CA 1
ATOM 769 C C . LEU A 1 96 ? -27.340 4.862 29.993 1.00 93.12 96 LEU A C 1
ATOM 771 O O . LEU A 1 96 ? -27.020 4.303 28.937 1.00 93.12 96 LEU A O 1
ATOM 775 N N . PRO A 1 97 ? -27.015 6.151 30.234 1.00 92.38 97 PRO A N 1
ATOM 776 C CA . PRO A 1 97 ? -26.205 6.920 29.292 1.00 92.38 97 PRO A CA 1
ATOM 777 C C . PRO A 1 97 ? -24.794 6.339 29.122 1.00 92.38 97 PRO A C 1
ATOM 779 O O . PRO A 1 97 ? -24.305 6.294 27.991 1.00 92.38 97 PRO A O 1
ATOM 782 N N . GLY A 1 98 ? -24.183 5.799 30.184 1.00 92.12 98 GLY A N 1
ATOM 783 C CA . GLY A 1 98 ? -22.894 5.105 30.117 1.00 92.12 98 GLY A CA 1
ATOM 784 C C . GLY A 1 98 ? -22.895 3.90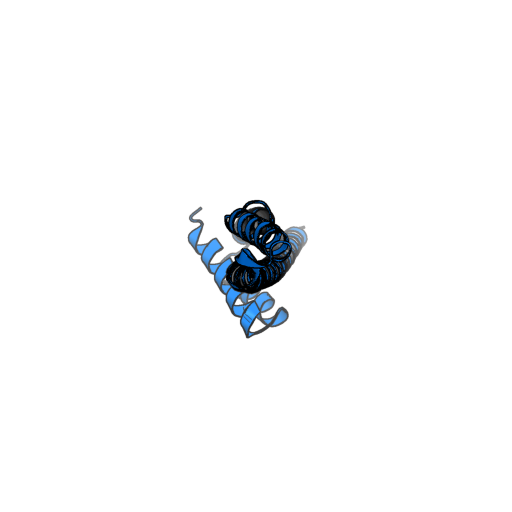9 29.155 1.00 92.12 98 GLY A C 1
ATOM 785 O O . GLY A 1 98 ? -22.004 3.794 28.312 1.00 92.12 98 GLY A O 1
ATOM 786 N N . ILE A 1 99 ? -23.928 3.056 29.195 1.00 93.88 99 ILE A N 1
ATOM 787 C CA . ILE A 1 99 ? -24.087 1.906 28.281 1.00 93.88 99 ILE A CA 1
ATOM 788 C C . ILE A 1 99 ? -24.229 2.372 26.823 1.00 93.88 99 ILE A C 1
ATOM 790 O O . ILE A 1 99 ? -23.598 1.810 25.919 1.00 93.88 99 ILE A O 1
ATOM 794 N N . ILE A 1 100 ? -25.041 3.403 26.571 1.00 94.12 100 ILE A N 1
ATOM 795 C CA . ILE A 1 100 ? -25.246 3.951 25.219 1.00 94.12 100 ILE A CA 1
ATOM 796 C C . ILE A 1 100 ? -23.934 4.532 24.678 1.00 94.12 100 ILE A C 1
ATOM 798 O O . ILE A 1 100 ? -23.540 4.251 23.545 1.00 94.12 100 ILE A O 1
ATOM 802 N N . MET A 1 101 ? -23.218 5.296 25.500 1.00 92.81 101 MET A N 1
ATOM 803 C CA . MET A 1 101 ? -21.955 5.919 25.118 1.00 92.81 101 MET A CA 1
ATOM 804 C C . MET A 1 101 ? -20.862 4.876 24.859 1.00 92.81 101 MET A C 1
ATOM 806 O O . MET A 1 101 ? -20.178 4.940 23.836 1.00 92.81 101 MET A O 1
ATOM 810 N N . LEU A 1 102 ? -20.743 3.869 25.729 1.00 93.62 102 LEU A N 1
ATOM 811 C CA . LEU A 1 102 ? -19.765 2.793 25.588 1.00 93.62 102 LEU A CA 1
ATOM 812 C C . LEU A 1 102 ? -20.035 1.936 24.344 1.00 93.62 102 LEU A C 1
ATOM 814 O O . LEU A 1 102 ? -19.115 1.652 23.578 1.00 93.62 102 LEU A O 1
ATOM 818 N N . SER A 1 103 ? -21.290 1.554 24.100 1.00 93.94 103 SER A N 1
ATOM 819 C CA . SER A 1 103 ? -21.655 0.779 22.907 1.00 93.94 103 SER A CA 1
ATOM 820 C C . SER A 1 103 ? -21.376 1.556 21.615 1.00 93.94 103 SER A C 1
ATOM 822 O O . SER A 1 103 ? -20.775 1.008 20.688 1.00 93.94 103 SER A O 1
ATOM 824 N N . GLY A 1 104 ? -21.704 2.852 21.576 1.00 92.56 104 GLY A N 1
ATOM 825 C CA . GLY A 1 104 ? -21.358 3.734 20.460 1.00 92.56 104 GLY A CA 1
ATOM 826 C C . GLY A 1 104 ? -19.846 3.862 20.248 1.00 92.56 104 GLY A C 1
ATOM 827 O O . GLY A 1 104 ? -19.370 3.775 19.113 1.00 92.56 104 GLY A O 1
ATOM 828 N N . ALA A 1 105 ? -19.075 4.013 21.327 1.00 94.38 105 ALA A N 1
ATOM 829 C CA . ALA A 1 105 ? -17.616 4.081 21.280 1.00 94.38 105 ALA A CA 1
ATOM 830 C C . ALA A 1 105 ? -16.993 2.786 20.736 1.00 94.38 105 ALA A C 1
ATOM 832 O O . ALA A 1 105 ? -16.115 2.846 19.875 1.00 94.38 105 ALA A O 1
ATOM 833 N N . LEU A 1 106 ? -17.480 1.620 21.172 1.00 94.31 106 LEU A N 1
ATOM 834 C CA . LEU A 1 106 ? -17.002 0.316 20.706 1.00 94.31 106 LEU A CA 1
ATOM 835 C C . LEU A 1 106 ? -17.299 0.090 19.221 1.00 94.31 106 LEU A C 1
ATOM 837 O O . LEU A 1 106 ? -16.401 -0.291 18.470 1.00 94.31 106 LEU A O 1
ATOM 841 N N . VAL A 1 107 ? -18.529 0.365 18.775 1.00 94.81 107 VAL A N 1
ATOM 842 C CA . VAL A 1 107 ? -18.920 0.200 17.365 1.00 94.81 107 VAL A CA 1
ATOM 843 C C . VAL A 1 107 ? -18.111 1.136 16.464 1.00 94.81 107 VAL A C 1
ATOM 845 O O . VAL A 1 107 ? -17.574 0.705 15.439 1.00 94.81 107 VAL A O 1
ATOM 848 N N . ASN A 1 108 ? -17.969 2.405 16.855 1.00 92.81 108 ASN A N 1
ATOM 849 C CA . ASN A 1 108 ? -17.189 3.374 16.089 1.00 92.81 108 ASN A CA 1
ATOM 850 C C . ASN A 1 108 ? -15.696 3.033 16.087 1.00 92.81 108 ASN A C 1
ATOM 852 O O . ASN A 1 108 ? -15.074 3.038 15.024 1.00 92.81 108 ASN A O 1
ATOM 856 N N . GLY A 1 109 ? -15.132 2.670 17.240 1.00 92.31 109 GLY A N 1
ATOM 857 C CA . GLY A 1 109 ? -13.741 2.237 17.356 1.00 92.31 109 GLY A CA 1
ATOM 858 C C . GLY A 1 109 ? -13.447 1.027 16.470 1.00 92.31 109 GLY A C 1
ATOM 859 O O . GLY A 1 109 ? -12.491 1.046 15.692 1.00 92.31 109 GLY A O 1
ATOM 860 N N . TRP A 1 110 ? -14.317 0.015 16.499 1.00 93.19 110 TRP A N 1
ATOM 861 C CA . TRP A 1 110 ? -14.196 -1.171 15.651 1.00 93.19 110 TRP A CA 1
ATOM 862 C C . TRP A 1 110 ? -14.268 -0.839 14.155 1.00 93.19 110 TRP A C 1
ATOM 864 O O . TRP A 1 110 ? -13.472 -1.345 13.357 1.00 93.19 110 TRP A O 1
ATOM 874 N N . SER A 1 111 ? -15.192 0.043 13.766 1.00 92.38 111 SER A N 1
ATOM 875 C CA . SER A 1 111 ? -15.331 0.519 12.386 1.00 92.38 111 SER A CA 1
ATOM 876 C C . SER A 1 111 ? -14.062 1.227 11.899 1.00 92.38 111 SER A C 1
ATOM 878 O O . SER A 1 111 ? -13.578 0.943 10.799 1.00 92.38 111 SER A O 1
ATOM 880 N N . ILE A 1 112 ? -13.475 2.097 12.728 1.00 91.19 112 ILE A N 1
ATOM 881 C CA . ILE A 1 112 ? -12.239 2.819 12.404 1.00 91.19 112 ILE A CA 1
ATOM 882 C C . ILE A 1 112 ? -11.072 1.842 12.249 1.00 91.19 112 ILE A C 1
ATOM 884 O O . ILE A 1 112 ? -10.405 1.866 11.214 1.00 91.19 112 ILE A O 1
ATOM 888 N N . ILE A 1 113 ? -10.868 0.937 13.214 1.00 90.06 113 ILE A N 1
ATOM 889 C CA . ILE A 1 113 ? -9.804 -0.079 13.150 1.00 90.06 113 ILE A CA 1
ATOM 890 C C . ILE A 1 113 ? -9.941 -0.915 11.875 1.00 90.06 113 ILE A C 1
ATOM 892 O O . ILE A 1 113 ? -8.976 -1.080 11.131 1.00 90.06 113 ILE A O 1
ATOM 896 N N . SER A 1 114 ? -11.150 -1.393 11.574 1.00 91.50 114 SER A N 1
ATOM 897 C CA . SER A 1 114 ? -11.409 -2.215 10.388 1.00 91.50 114 SER A CA 1
ATOM 898 C C . SER A 1 114 ? -11.069 -1.483 9.087 1.00 91.50 114 SER A C 1
ATOM 900 O O . SER A 1 114 ? -10.488 -2.070 8.173 1.00 91.50 114 SER A O 1
ATOM 902 N N . ARG A 1 115 ? -11.402 -0.189 8.990 1.00 88.81 115 ARG A N 1
ATOM 903 C CA . ARG A 1 115 ? -11.073 0.645 7.822 1.00 88.81 115 ARG A CA 1
ATOM 904 C C . ARG A 1 115 ? -9.572 0.875 7.691 1.00 88.81 115 ARG A C 1
ATOM 906 O O . ARG A 1 115 ? -9.042 0.742 6.590 1.00 88.81 115 ARG A O 1
ATOM 913 N N . VAL A 1 116 ? -8.896 1.180 8.798 1.00 88.69 116 VAL A N 1
ATOM 914 C CA . VAL A 1 116 ? -7.442 1.381 8.823 1.00 88.69 116 VAL A CA 1
ATOM 915 C C . VAL A 1 116 ? -6.722 0.104 8.403 1.00 88.69 116 VAL A C 1
ATOM 917 O O . VAL A 1 116 ? -5.860 0.166 7.533 1.00 88.69 116 VAL A O 1
ATOM 920 N N . LEU A 1 117 ? -7.115 -1.056 8.936 1.00 88.88 117 LEU A N 1
ATOM 921 C CA . LEU A 1 117 ? -6.520 -2.345 8.575 1.00 88.88 117 LEU A CA 1
ATOM 922 C C . LEU A 1 117 ? -6.705 -2.679 7.091 1.00 88.88 117 LEU A C 1
ATOM 924 O O . LEU A 1 117 ? -5.748 -3.096 6.442 1.00 88.88 117 LEU A O 1
ATOM 928 N N . ARG A 1 118 ? -7.903 -2.456 6.533 1.00 90.06 118 ARG A N 1
ATOM 929 C CA . ARG A 1 118 ? -8.155 -2.659 5.095 1.00 90.06 118 ARG A CA 1
ATOM 930 C C . ARG A 1 118 ? -7.281 -1.749 4.238 1.00 90.06 118 ARG A C 1
ATOM 932 O O . ARG A 1 118 ? -6.545 -2.244 3.395 1.00 90.06 118 ARG A O 1
ATOM 939 N N . LYS A 1 119 ? -7.279 -0.444 4.523 1.00 88.06 119 LYS A N 1
ATOM 940 C CA . LYS A 1 119 ? -6.446 0.544 3.818 1.00 88.06 119 LYS A CA 1
ATOM 941 C C . LYS A 1 119 ? -4.957 0.208 3.916 1.00 88.06 119 LYS A C 1
ATOM 943 O O . LYS A 1 119 ? -4.225 0.349 2.941 1.00 88.06 119 LYS A O 1
ATOM 948 N N . TRP A 1 120 ? -4.509 -0.256 5.080 1.00 87.94 120 TRP A N 1
ATOM 949 C CA . TRP A 1 120 ? -3.132 -0.682 5.300 1.00 87.94 120 TRP A CA 1
ATOM 950 C C . TRP A 1 120 ? -2.777 -1.911 4.459 1.00 87.94 120 TRP A C 1
ATOM 952 O O . TRP A 1 120 ? -1.719 -1.940 3.832 1.00 87.94 120 TRP A O 1
ATOM 962 N N . CYS A 1 121 ? -3.667 -2.902 4.388 1.00 90.38 121 CYS A N 1
ATOM 963 C CA . CYS A 1 121 ? -3.497 -4.067 3.525 1.00 90.38 121 CYS A CA 1
ATOM 964 C C . CYS A 1 121 ? -3.447 -3.663 2.042 1.00 90.38 121 CYS A C 1
ATOM 966 O O . CYS A 1 121 ? -2.482 -3.993 1.354 1.00 90.38 121 CYS A O 1
ATOM 968 N N . ASP A 1 122 ? -4.414 -2.865 1.582 1.00 90.75 122 ASP A N 1
ATOM 969 C CA . ASP A 1 122 ? -4.517 -2.413 0.191 1.00 90.75 122 ASP A CA 1
ATOM 970 C C . ASP A 1 122 ? -3.272 -1.636 -0.259 1.00 90.75 122 ASP A C 1
ATOM 972 O O . ASP A 1 122 ? -2.744 -1.871 -1.349 1.00 90.75 122 ASP A O 1
ATOM 976 N N . LEU A 1 123 ? -2.759 -0.737 0.588 1.00 91.31 123 LEU A N 1
ATOM 977 C CA . LEU A 1 123 ? -1.545 0.026 0.295 1.00 91.31 123 LEU A CA 1
ATOM 978 C C . LEU A 1 123 ? -0.295 -0.858 0.259 1.00 91.31 123 LEU A C 1
ATOM 980 O O . LEU A 1 123 ? 0.564 -0.647 -0.594 1.00 91.31 123 LEU A O 1
ATOM 984 N N . ASN A 1 124 ? -0.185 -1.856 1.140 1.00 91.44 124 ASN A N 1
ATOM 985 C CA . ASN A 1 124 ? 0.938 -2.797 1.106 1.00 91.44 124 ASN A CA 1
ATOM 986 C C . ASN A 1 124 ? 0.916 -3.658 -0.164 1.00 91.44 124 ASN A C 1
ATOM 988 O O . ASN A 1 124 ? 1.956 -3.838 -0.797 1.00 91.44 124 ASN A O 1
ATOM 992 N N . VAL A 1 125 ? -0.263 -4.133 -0.578 1.00 92.50 125 VAL A N 1
ATOM 993 C CA . VAL A 1 125 ? -0.430 -4.851 -1.852 1.00 92.50 125 VAL A CA 1
ATOM 994 C C . VAL A 1 125 ? -0.051 -3.950 -3.027 1.00 92.50 125 VAL A C 1
ATOM 996 O O . VAL A 1 125 ? 0.656 -4.384 -3.934 1.00 92.50 125 VAL A O 1
ATOM 999 N N . LEU A 1 126 ? -0.464 -2.681 -3.004 1.00 93.31 126 LEU A N 1
ATOM 1000 C CA . LEU A 1 126 ? -0.101 -1.722 -4.042 1.00 93.31 126 LEU A CA 1
ATOM 1001 C C . LEU A 1 126 ? 1.415 -1.506 -4.103 1.00 93.31 126 LEU A C 1
ATOM 1003 O O . LEU A 1 126 ? 1.996 -1.605 -5.177 1.00 93.31 126 LEU A O 1
ATOM 1007 N N . ILE A 1 127 ? 2.074 -1.289 -2.962 1.00 93.69 127 ILE A N 1
ATOM 1008 C CA . ILE A 1 127 ? 3.536 -1.160 -2.894 1.00 93.69 127 ILE A CA 1
ATOM 1009 C C . ILE A 1 127 ? 4.221 -2.395 -3.485 1.00 93.69 127 ILE A C 1
ATOM 1011 O O . ILE A 1 127 ? 5.165 -2.236 -4.256 1.00 93.69 127 ILE A O 1
ATOM 1015 N N . ALA A 1 128 ? 3.736 -3.600 -3.178 1.00 94.31 128 ALA A N 1
ATOM 1016 C CA . ALA A 1 128 ? 4.287 -4.834 -3.731 1.00 94.31 128 ALA A CA 1
ATOM 1017 C C . ALA A 1 128 ? 4.170 -4.880 -5.265 1.00 94.31 128 ALA A C 1
ATOM 1019 O O . ALA A 1 128 ? 5.146 -5.200 -5.936 1.00 94.31 128 ALA A O 1
ATO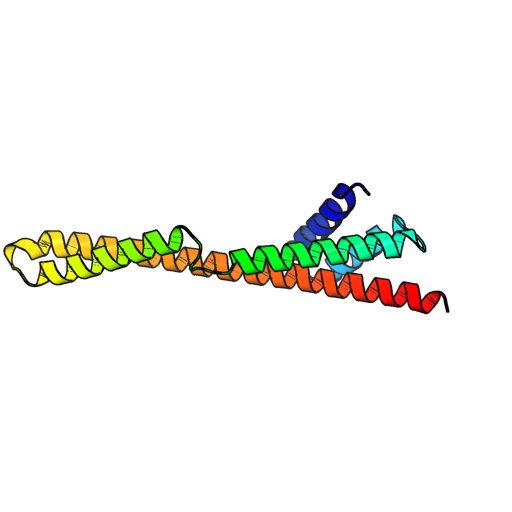M 1020 N N . ILE A 1 129 ? 3.029 -4.477 -5.837 1.00 94.56 129 ILE A N 1
ATOM 1021 C CA . ILE A 1 129 ? 2.846 -4.393 -7.299 1.00 94.56 129 ILE A CA 1
ATOM 1022 C C . ILE A 1 129 ? 3.839 -3.403 -7.929 1.00 94.56 129 ILE A C 1
ATOM 1024 O O . ILE A 1 129 ? 4.456 -3.702 -8.949 1.00 94.56 129 ILE A O 1
ATOM 1028 N N . TYR A 1 130 ? 4.025 -2.229 -7.323 1.00 95.00 130 TYR A N 1
ATOM 1029 C CA . TYR A 1 130 ? 4.987 -1.244 -7.826 1.00 95.00 130 TYR A CA 1
ATOM 1030 C C . TYR A 1 130 ? 6.433 -1.745 -7.695 1.00 95.00 130 TYR A C 1
ATOM 1032 O O . TYR A 1 130 ? 7.242 -1.512 -8.587 1.00 95.00 130 TYR A O 1
ATOM 1040 N N . GLN A 1 131 ? 6.766 -2.468 -6.623 1.00 95.00 1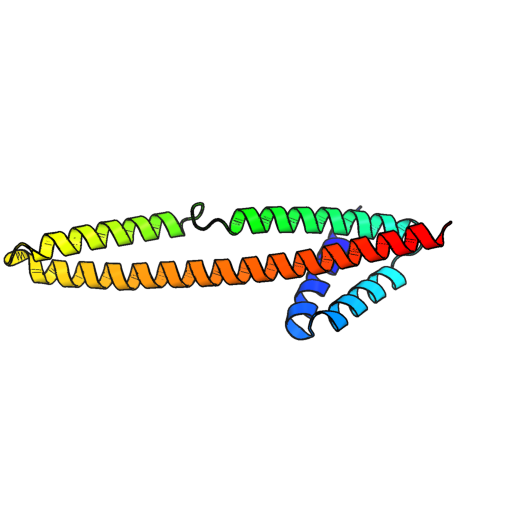31 GLN A N 1
ATOM 1041 C CA . GLN A 1 131 ? 8.075 -3.110 -6.476 1.00 95.00 131 GLN A CA 1
ATOM 1042 C C . GLN A 1 131 ? 8.310 -4.196 -7.532 1.00 95.00 131 GLN A C 1
ATOM 1044 O O . GLN A 1 131 ? 9.415 -4.297 -8.056 1.00 95.00 131 GLN A O 1
ATOM 1049 N N . GLU A 1 132 ? 7.289 -4.982 -7.879 1.00 94.56 132 GLU A N 1
ATOM 1050 C CA . GLU A 1 132 ? 7.377 -5.954 -8.973 1.00 94.56 132 GLU A CA 1
ATOM 1051 C C . GLU A 1 132 ? 7.701 -5.265 -10.307 1.00 94.56 132 GLU A C 1
ATOM 1053 O O . GLU A 1 132 ? 8.602 -5.710 -11.018 1.00 94.56 132 GLU A O 1
ATOM 1058 N N . LEU A 1 133 ? 7.019 -4.156 -10.619 1.00 94.50 133 LEU A N 1
ATOM 1059 C CA . LEU A 1 133 ? 7.285 -3.381 -11.833 1.00 94.50 133 LEU A CA 1
ATOM 1060 C C . LEU A 1 133 ? 8.684 -2.756 -11.827 1.00 94.50 133 LEU A C 1
ATOM 1062 O O . LEU A 1 133 ? 9.351 -2.747 -12.857 1.00 94.50 133 LEU A O 1
ATOM 1066 N N . LEU A 1 134 ? 9.139 -2.268 -10.669 1.00 95.44 134 LEU A N 1
ATOM 1067 C CA . LEU A 1 134 ? 10.483 -1.715 -10.504 1.00 95.44 134 LEU A CA 1
ATOM 1068 C C . LEU A 1 134 ? 11.548 -2.745 -10.887 1.00 95.44 134 LEU A C 1
ATOM 1070 O O . LEU A 1 134 ? 12.409 -2.463 -11.714 1.00 95.44 134 LEU A O 1
ATOM 1074 N N . VAL A 1 135 ? 11.451 -3.953 -10.323 1.00 95.25 135 VAL A N 1
ATOM 1075 C CA . VAL A 1 135 ? 12.392 -5.048 -10.598 1.00 95.25 135 VAL A CA 1
ATOM 1076 C C . VAL A 1 135 ? 12.352 -5.445 -12.073 1.00 95.25 135 VAL A C 1
ATOM 1078 O O . VAL A 1 135 ? 13.393 -5.716 -12.667 1.00 95.25 135 VAL A O 1
ATOM 1081 N N . LEU A 1 136 ? 11.162 -5.464 -12.680 1.00 94.06 136 LEU A N 1
ATOM 1082 C CA . LEU A 1 136 ? 10.999 -5.776 -14.097 1.00 94.06 136 LEU A CA 1
ATOM 1083 C C . LEU A 1 136 ? 11.686 -4.735 -14.996 1.00 94.06 136 LEU A C 1
ATOM 1085 O O . LEU A 1 136 ? 12.419 -5.108 -15.908 1.00 94.06 136 LEU A O 1
ATOM 1089 N N . ALA A 1 137 ? 11.478 -3.446 -14.719 1.00 92.75 137 ALA A N 1
ATOM 1090 C CA . ALA A 1 137 ? 12.072 -2.351 -15.481 1.00 92.75 137 ALA A CA 1
ATOM 1091 C C . ALA A 1 137 ? 13.600 -2.286 -15.316 1.00 92.75 137 ALA A C 1
ATOM 1093 O O . ALA A 1 137 ? 14.315 -2.079 -16.295 1.00 92.75 137 ALA A O 1
ATOM 1094 N N . GLU A 1 138 ? 14.108 -2.502 -14.099 1.00 93.44 138 GLU A N 1
ATOM 1095 C CA . GLU A 1 138 ? 15.549 -2.550 -13.824 1.00 93.44 138 GLU A CA 1
ATOM 1096 C C . GLU A 1 138 ? 16.221 -3.736 -14.528 1.00 93.44 138 GLU A C 1
ATOM 1098 O O . GLU A 1 138 ? 17.289 -3.573 -15.117 1.00 93.44 138 GLU A O 1
ATOM 1103 N N . LYS A 1 139 ? 15.586 -4.916 -14.525 1.00 93.06 139 LYS A N 1
ATOM 1104 C CA . LYS A 1 139 ? 16.100 -6.101 -15.224 1.00 93.06 139 LYS A CA 1
ATOM 1105 C C . LYS A 1 139 ? 16.208 -5.865 -16.733 1.00 93.06 139 LYS A C 1
ATOM 1107 O O . LYS A 1 139 ? 17.257 -6.128 -17.309 1.00 93.06 139 LYS A O 1
ATOM 1112 N N . GLU A 1 140 ? 15.153 -5.339 -17.349 1.00 91.25 140 GLU A N 1
ATOM 1113 C CA 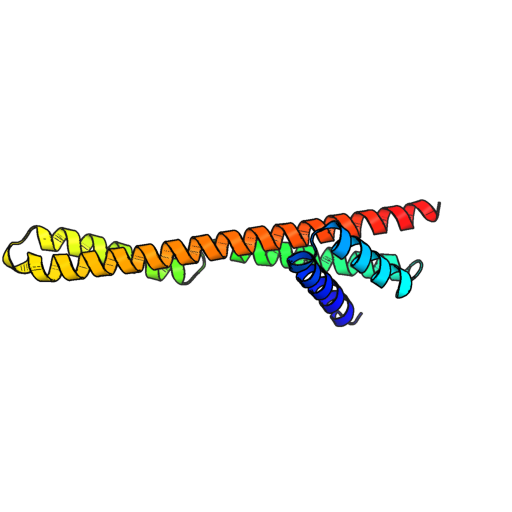. GLU A 1 140 ? 15.132 -5.047 -18.787 1.00 91.25 140 GLU A CA 1
ATOM 1114 C C . GLU A 1 140 ? 16.209 -4.022 -19.176 1.00 91.25 140 GLU A C 1
ATOM 1116 O O . GLU A 1 140 ? 16.916 -4.184 -20.167 1.00 91.25 140 GLU A O 1
ATOM 1121 N N . MET A 1 141 ? 16.395 -2.988 -18.354 1.00 90.69 141 MET A N 1
ATOM 1122 C CA . MET A 1 141 ? 17.429 -1.978 -18.575 1.00 90.69 141 MET A CA 1
ATOM 1123 C C . MET A 1 141 ? 18.849 -2.563 -18.509 1.00 90.69 141 MET A C 1
ATOM 1125 O O . MET A 1 141 ? 19.733 -2.124 -19.246 1.00 90.69 141 MET A O 1
ATOM 1129 N N . LEU A 1 142 ? 19.089 -3.541 -17.628 1.00 89.00 142 LEU A N 1
ATOM 1130 C CA . LEU A 1 142 ? 20.374 -4.239 -17.535 1.00 89.00 142 LEU A CA 1
ATOM 1131 C C . LEU A 1 142 ? 20.622 -5.149 -18.744 1.00 89.00 142 LEU A C 1
ATOM 1133 O O . LEU A 1 142 ? 21.742 -5.175 -19.252 1.00 89.00 142 LEU A O 1
ATOM 1137 N N . GLU A 1 143 ? 19.597 -5.862 -19.217 1.00 87.62 143 GLU A N 1
ATOM 1138 C CA . GLU A 1 143 ? 19.687 -6.711 -20.413 1.00 87.62 143 GLU A CA 1
ATOM 1139 C C . GLU A 1 143 ? 20.048 -5.884 -21.656 1.00 87.62 143 GLU A C 1
ATOM 1141 O O . GLU A 1 143 ? 20.987 -6.233 -22.375 1.00 87.62 143 GLU A O 1
ATOM 1146 N N . GLU A 1 144 ? 19.399 -4.734 -21.847 1.00 85.00 144 GLU A N 1
ATOM 1147 C CA . GLU A 1 144 ? 19.648 -3.854 -22.996 1.00 85.00 144 GLU A CA 1
ATOM 1148 C C . GLU A 1 144 ? 21.030 -3.173 -22.947 1.00 85.00 144 GLU A C 1
ATOM 1150 O O . GLU A 1 144 ? 21.644 -2.909 -23.983 1.00 85.00 144 GLU A O 1
ATOM 1155 N N . ASN A 1 145 ? 21.550 -2.901 -21.744 1.00 79.44 145 ASN A N 1
ATOM 1156 C CA . ASN A 1 145 ? 22.911 -2.388 -21.561 1.00 79.44 145 ASN A CA 1
ATOM 1157 C C . ASN A 1 145 ? 23.979 -3.462 -21.819 1.00 79.44 145 ASN A C 1
ATOM 1159 O O . ASN A 1 145 ? 25.027 -3.152 -22.379 1.00 79.44 145 ASN A O 1
ATOM 1163 N N . CYS A 1 146 ? 23.725 -4.714 -21.426 1.00 73.62 146 CYS A N 1
ATOM 1164 C CA . CYS A 1 146 ? 24.655 -5.827 -21.624 1.00 73.62 146 CYS A CA 1
ATOM 1165 C C . CYS A 1 146 ? 24.713 -6.274 -23.096 1.00 73.62 146 CYS A C 1
ATOM 1167 O O . CYS A 1 146 ? 25.784 -6.599 -23.593 1.00 73.62 146 CYS A O 1
ATOM 1169 N N . GLY A 1 147 ? 23.590 -6.214 -23.824 1.00 63.50 147 GLY A N 1
ATOM 1170 C CA . GLY A 1 147 ? 23.522 -6.537 -25.256 1.00 63.50 147 GLY A CA 1
ATOM 1171 C C . GLY A 1 147 ? 24.214 -5.540 -26.200 1.00 63.50 147 GLY A C 1
ATOM 1172 O O . GLY A 1 147 ? 24.239 -5.778 -27.406 1.00 63.50 147 GLY A O 1
ATOM 1173 N N . ARG A 1 148 ? 24.757 -4.425 -25.684 1.00 57.38 148 ARG A N 1
ATOM 1174 C CA . ARG A 1 148 ? 25.551 -3.440 -26.450 1.00 57.38 148 ARG A CA 1
ATOM 1175 C C . ARG A 1 148 ? 27.068 -3.555 -26.266 1.00 57.38 148 ARG A C 1
ATOM 1177 O O . ARG A 1 148 ? 27.783 -2.756 -26.873 1.00 57.38 148 ARG A O 1
ATOM 1184 N N . VAL A 1 149 ? 27.546 -4.478 -25.430 1.00 47.91 149 VAL A N 1
ATOM 1185 C CA . VAL A 1 149 ? 28.979 -4.790 -25.263 1.00 47.91 149 VAL A CA 1
ATOM 1186 C C . VAL A 1 149 ? 29.368 -5.901 -26.229 1.00 47.91 149 VAL A C 1
ATOM 1188 O O . VAL A 1 149 ? 30.437 -5.763 -26.861 1.00 47.91 149 VAL A O 1
#